Protein AF-A0A9P0H742-F1 (afdb_monomer_lite)

Secondary structure (DSSP, 8-state):
----EEEE-TTSPEEEEEE-GGGS----HHHHHHHHHHHHHHHHHHHHHHHHHHHHHHHHHHHHHT-

Foldseek 3Di:
DFDKAWDADPVRHTDPDIDCVRVPPPCPVVVVCVPPVVVVVVVVVVVVVVVVVVVVVVVVVCVVVVD

Sequence (67 aa):
MENATKFCYESGIWDNRTDYDLCQEKADILSTLTAADIEMTTVIYAIGYALSLIALSVALFIFIYFK

InterPro domains:
  IPR036445 GPCR family 2, extracellular hormone receptor domain superfamily [SSF111418] (3-49)

pLDDT: mean 78.36, std 15.62, range [49.44, 98.19]

Organism: Nezara viridula (NCBI:txid85310)

Structure (mmCIF, N/CA/C/O backbone):
data_AF-A0A9P0H742-F1
#
_entry.id   AF-A0A9P0H742-F1
#
loop_
_atom_site.group_PDB
_atom_site.id
_atom_site.type_symbol
_atom_site.label_atom_id
_atom_site.label_alt_id
_atom_site.label_comp_id
_atom_site.label_asym_id
_atom_site.label_entity_id
_atom_site.label_seq_id
_atom_site.pdbx_PDB_ins_code
_atom_site.Cartn_x
_atom_site.Cartn_y
_atom_site.Cartn_z
_atom_site.occupancy
_atom_site.B_iso_or_equiv
_atom_site.auth_seq_id
_atom_site.auth_comp_id
_atom_site.auth_asym_id
_atom_site.auth_atom_id
_atom_site.pdbx_PDB_model_num
ATOM 1 N N . MET A 1 1 ? 29.904 1.056 -15.700 1.00 49.44 1 MET A N 1
ATOM 2 C CA . MET A 1 1 ? 29.943 2.005 -16.831 1.00 49.44 1 MET A CA 1
ATOM 3 C C . MET A 1 1 ? 29.785 1.169 -18.071 1.00 49.44 1 MET A C 1
ATOM 5 O O . MET A 1 1 ? 30.632 0.319 -18.314 1.00 49.44 1 MET A O 1
ATOM 9 N N . GLU A 1 2 ? 28.665 1.332 -18.753 1.00 65.50 2 GLU A N 1
ATOM 10 C CA . GLU A 1 2 ? 28.314 0.529 -19.917 1.00 65.50 2 GLU A CA 1
ATOM 11 C C . GLU A 1 2 ? 28.431 1.394 -21.171 1.00 65.50 2 GLU A C 1
ATOM 13 O O . GLU A 1 2 ? 28.102 2.582 -21.138 1.00 65.50 2 GLU A O 1
ATOM 18 N N . ASN A 1 3 ? 28.973 0.821 -22.246 1.00 65.94 3 ASN A N 1
ATOM 19 C CA . ASN A 1 3 ? 29.298 1.560 -23.460 1.00 65.94 3 ASN A CA 1
ATOM 20 C C . ASN A 1 3 ? 28.169 1.407 -24.479 1.00 65.94 3 ASN A C 1
ATOM 22 O O . ASN A 1 3 ? 27.933 0.309 -24.977 1.00 65.94 3 ASN A O 1
ATOM 26 N N . ALA A 1 4 ? 27.528 2.515 -24.842 1.00 74.94 4 ALA A N 1
ATOM 27 C CA . ALA A 1 4 ? 26.646 2.563 -26.002 1.00 74.94 4 ALA A CA 1
ATOM 28 C C . ALA A 1 4 ? 27.485 2.694 -27.280 1.00 74.94 4 ALA A C 1
ATOM 30 O O . ALA A 1 4 ? 28.391 3.531 -27.343 1.00 74.94 4 ALA A O 1
ATOM 31 N N . THR A 1 5 ? 27.178 1.899 -28.307 1.00 76.12 5 THR A N 1
ATOM 32 C CA . THR A 1 5 ? 27.902 1.940 -29.588 1.00 76.12 5 THR A CA 1
ATOM 33 C C . THR A 1 5 ? 26.967 2.376 -30.708 1.00 76.12 5 THR A C 1
ATOM 35 O O . THR A 1 5 ? 25.852 1.879 -30.837 1.00 76.12 5 THR A O 1
ATOM 38 N N . LYS A 1 6 ? 27.418 3.313 -31.548 1.00 79.94 6 LYS A N 1
ATOM 39 C CA . LYS A 1 6 ? 26.681 3.762 -32.734 1.00 79.94 6 LYS A CA 1
ATOM 40 C C . LYS A 1 6 ? 27.548 3.596 -33.973 1.00 79.94 6 LYS A C 1
ATOM 42 O O . LYS A 1 6 ? 28.697 4.033 -33.975 1.00 79.94 6 LYS A O 1
ATOM 47 N N . PHE A 1 7 ? 27.005 2.975 -35.017 1.00 80.62 7 PHE A N 1
ATOM 48 C CA . PHE A 1 7 ? 27.738 2.760 -36.261 1.00 80.62 7 PHE A CA 1
ATOM 49 C C . PHE A 1 7 ? 27.741 4.027 -37.128 1.00 80.62 7 PHE A C 1
ATOM 51 O O . PHE A 1 7 ? 26.726 4.717 -37.238 1.00 80.62 7 PHE A O 1
ATOM 58 N N . CYS A 1 8 ? 28.882 4.338 -37.742 1.00 82.62 8 CYS A N 1
ATOM 59 C CA . CYS A 1 8 ? 29.035 5.438 -38.693 1.00 82.62 8 CYS A CA 1
ATOM 60 C C . CYS A 1 8 ? 29.400 4.862 -40.061 1.00 82.62 8 CYS A C 1
ATOM 62 O O . CYS A 1 8 ? 30.351 4.088 -40.167 1.00 82.62 8 CYS A O 1
ATOM 64 N N . TYR A 1 9 ? 28.653 5.232 -41.098 1.00 82.00 9 TYR A N 1
ATOM 65 C CA . TYR A 1 9 ? 28.957 4.843 -42.471 1.00 82.00 9 TYR A CA 1
ATOM 66 C C . TYR A 1 9 ? 30.184 5.603 -42.991 1.00 82.00 9 TYR A C 1
ATOM 68 O O . TYR A 1 9 ? 30.423 6.745 -42.605 1.00 82.00 9 TYR A O 1
ATOM 76 N N . GLU A 1 10 ? 30.924 5.020 -43.941 1.00 79.56 10 GLU A N 1
ATOM 77 C CA . GLU A 1 10 ? 32.069 5.693 -44.589 1.00 79.56 10 GLU A CA 1
ATOM 78 C C . GLU A 1 10 ? 31.676 6.981 -45.337 1.00 79.56 10 GLU A C 1
ATOM 80 O O . GLU A 1 10 ? 32.514 7.838 -45.599 1.00 79.56 10 GLU A O 1
ATOM 85 N N . SER A 1 11 ? 30.383 7.158 -45.627 1.00 82.12 11 SER A N 1
ATOM 86 C CA . SER A 1 11 ? 29.798 8.402 -46.135 1.00 82.12 11 SER A CA 1
ATOM 87 C C . SER A 1 11 ? 29.687 9.520 -45.083 1.00 82.12 11 SER A C 1
ATOM 89 O O . SER A 1 11 ? 29.241 10.618 -45.412 1.00 82.12 11 SER A O 1
ATOM 91 N N . GLY A 1 12 ? 30.068 9.262 -43.826 1.00 80.69 12 GLY A N 1
ATOM 92 C CA . GLY A 1 12 ? 30.017 10.209 -42.706 1.00 80.69 12 GLY A CA 1
ATOM 93 C C . GLY A 1 12 ? 28.642 10.342 -42.044 1.00 80.69 12 GLY A C 1
ATOM 94 O O . GLY A 1 12 ? 28.446 11.216 -41.199 1.00 80.69 12 GLY A O 1
ATOM 95 N N . ILE A 1 13 ? 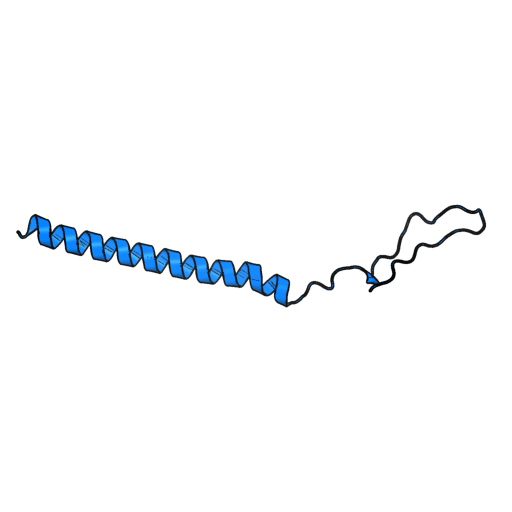27.679 9.502 -42.428 1.00 83.56 13 ILE A N 1
ATOM 96 C CA . ILE A 1 13 ? 26.320 9.506 -41.881 1.00 83.56 13 ILE A CA 1
ATOM 97 C C . ILE A 1 13 ? 26.229 8.448 -40.783 1.00 83.56 13 ILE A C 1
ATOM 99 O O . ILE A 1 13 ? 26.694 7.322 -40.945 1.00 83.56 13 ILE A O 1
ATOM 103 N N . TRP A 1 14 ? 25.607 8.800 -39.664 1.00 81.81 14 TRP A N 1
ATOM 104 C CA . TRP A 1 14 ? 25.355 7.853 -38.584 1.00 81.81 14 TRP A CA 1
ATOM 105 C C . TRP A 1 14 ? 24.222 6.899 -38.943 1.00 81.81 14 TRP A C 1
ATOM 107 O O . TRP A 1 14 ? 23.185 7.332 -39.450 1.00 81.81 14 TRP A O 1
ATOM 117 N N . ASP A 1 15 ? 24.395 5.622 -38.618 1.00 81.00 15 ASP A N 1
ATOM 118 C CA . ASP A 1 15 ? 23.313 4.650 -38.699 1.00 81.00 15 ASP A CA 1
ATOM 119 C C . ASP A 1 15 ? 22.170 5.056 -37.757 1.00 81.00 15 ASP A C 1
ATOM 121 O O . ASP A 1 15 ? 22.370 5.642 -36.688 1.00 81.00 15 ASP A O 1
ATOM 125 N N . ASN A 1 16 ? 20.939 4.787 -38.182 1.00 77.31 16 ASN A N 1
ATOM 126 C CA . ASN A 1 16 ? 19.738 5.132 -37.434 1.00 77.31 16 ASN A CA 1
ATOM 127 C C . ASN A 1 16 ? 19.568 4.242 -36.192 1.00 77.31 16 ASN A C 1
ATOM 129 O O . ASN A 1 16 ? 18.825 4.587 -35.274 1.00 77.31 16 ASN A O 1
ATOM 133 N N . ARG A 1 17 ? 20.255 3.096 -36.150 1.00 68.69 17 ARG A N 1
ATOM 134 C CA . ARG A 1 17 ? 20.276 2.213 -34.986 1.00 68.69 17 ARG A CA 1
ATOM 135 C C . ARG A 1 17 ? 21.486 2.517 -34.110 1.00 68.69 17 ARG A C 1
ATOM 137 O O . ARG A 1 17 ? 22.630 2.441 -34.548 1.00 68.69 17 ARG A O 1
ATOM 144 N N . THR A 1 18 ? 21.210 2.844 -32.857 1.00 75.31 18 THR A N 1
ATOM 145 C CA . THR A 1 18 ? 22.220 2.900 -31.803 1.00 75.31 18 THR A CA 1
ATOM 146 C C . THR A 1 18 ? 22.048 1.668 -30.931 1.00 75.31 18 THR A C 1
ATOM 148 O O . THR A 1 18 ? 20.925 1.352 -30.534 1.00 75.31 18 THR A O 1
ATOM 151 N N . ASP A 1 19 ? 23.148 0.979 -30.657 1.00 71.50 19 ASP A N 1
ATOM 152 C CA . ASP A 1 19 ? 23.154 -0.197 -29.808 1.00 71.50 19 ASP A CA 1
ATOM 153 C C . ASP A 1 19 ? 23.302 0.232 -28.343 1.00 71.50 19 ASP A C 1
ATOM 155 O O . ASP A 1 19 ? 24.350 0.729 -27.911 1.00 71.50 19 ASP A O 1
ATOM 159 N N . TYR A 1 20 ? 22.196 0.094 -27.615 1.00 72.38 20 TYR A N 1
ATOM 160 C CA . TYR A 1 20 ? 22.086 0.350 -26.183 1.00 72.38 20 TYR A CA 1
ATOM 161 C C . TYR A 1 20 ? 21.895 -0.949 -25.392 1.00 72.38 20 TYR A C 1
ATOM 163 O O . TYR A 1 20 ? 21.543 -0.871 -24.219 1.00 72.38 20 TYR A O 1
ATOM 171 N N . ASP A 1 21 ? 22.109 -2.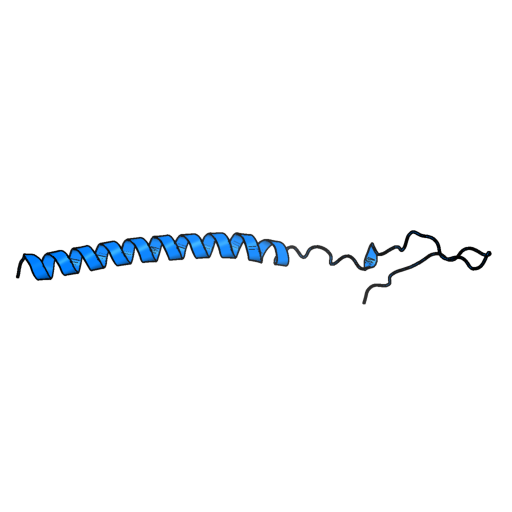123 -25.998 1.00 67.62 21 ASP A N 1
ATOM 172 C CA . ASP A 1 21 ? 21.889 -3.427 -25.349 1.00 67.62 21 ASP A CA 1
ATOM 173 C C . ASP A 1 21 ? 22.735 -3.560 -24.076 1.00 67.62 21 ASP A C 1
ATOM 175 O O . ASP A 1 21 ? 22.291 -4.061 -23.046 1.00 67.62 21 ASP A O 1
ATOM 179 N N . LEU A 1 22 ? 23.929 -2.966 -24.113 1.00 63.09 22 LEU A N 1
ATOM 180 C CA . LEU A 1 22 ? 24.819 -2.877 -22.968 1.00 63.09 22 LEU A CA 1
ATOM 181 C C . LEU A 1 22 ? 24.379 -1.851 -21.928 1.00 63.09 22 LEU A C 1
ATOM 183 O O . LEU A 1 22 ? 24.851 -1.965 -20.824 1.00 63.09 22 LEU A O 1
ATOM 187 N N . CYS A 1 23 ? 23.550 -0.853 -22.240 1.00 66.62 23 CYS A N 1
ATOM 188 C CA . CYS A 1 23 ? 23.141 0.205 -21.300 1.00 66.62 23 CYS A CA 1
ATOM 189 C C . CYS A 1 23 ? 21.730 0.009 -20.743 1.00 66.62 23 CYS A C 1
ATOM 191 O O . CYS A 1 23 ? 21.213 0.884 -20.042 1.00 66.62 23 CYS A O 1
ATOM 193 N N . GLN A 1 24 ? 21.061 -1.078 -21.113 1.00 66.81 24 GLN A N 1
ATOM 194 C CA . GLN A 1 24 ? 19.754 -1.370 -20.570 1.00 66.81 24 GLN A CA 1
ATOM 195 C C . GLN A 1 24 ? 19.956 -1.794 -19.120 1.00 66.81 24 GLN A C 1
ATOM 197 O O . GLN A 1 24 ? 20.583 -2.823 -18.876 1.00 66.81 24 GLN A O 1
ATOM 202 N N . GLU A 1 25 ? 19.445 -0.993 -18.172 1.00 59.75 25 GLU A N 1
ATOM 203 C CA . GLU A 1 25 ? 19.385 -1.371 -16.759 1.00 59.75 25 GLU A CA 1
ATOM 204 C C . GLU A 1 25 ? 18.826 -2.786 -16.702 1.00 59.75 25 GLU A C 1
ATOM 206 O O . GLU A 1 25 ? 17.647 -3.023 -16.981 1.00 59.75 25 GLU A O 1
ATOM 211 N N . LYS A 1 26 ? 19.721 -3.740 -16.450 1.00 58.75 26 LYS A N 1
ATOM 212 C CA . LYS A 1 26 ? 19.417 -5.158 -16.404 1.00 58.75 26 LYS A CA 1
ATOM 213 C C . LYS A 1 26 ? 18.404 -5.290 -15.292 1.00 58.75 26 LYS A C 1
ATOM 215 O O . LYS A 1 26 ? 18.829 -5.213 -14.148 1.00 58.75 26 LYS A O 1
ATOM 220 N N . ALA A 1 27 ? 17.115 -5.367 -15.652 1.00 56.19 27 ALA A N 1
ATOM 221 C CA . ALA A 1 27 ? 15.980 -5.231 -14.746 1.00 56.19 27 ALA A CA 1
ATOM 222 C C . ALA A 1 27 ? 16.294 -5.994 -13.468 1.00 56.19 27 ALA A C 1
ATOM 224 O O . ALA A 1 27 ? 16.286 -7.230 -13.451 1.00 56.19 27 ALA A O 1
ATOM 225 N N . ASP A 1 28 ? 16.745 -5.239 -12.468 1.00 53.88 28 ASP A N 1
ATOM 226 C CA . ASP A 1 28 ? 17.348 -5.846 -11.305 1.00 53.88 28 ASP A CA 1
ATOM 227 C C . ASP A 1 28 ? 16.202 -6.572 -10.626 1.00 53.88 28 ASP A C 1
ATOM 229 O O . ASP A 1 28 ? 15.109 -6.025 -10.466 1.00 53.88 28 ASP A O 1
ATOM 233 N N . ILE A 1 29 ? 16.408 -7.836 -10.290 1.00 54.69 29 ILE A N 1
ATOM 234 C CA . ILE A 1 29 ? 15.353 -8.675 -9.714 1.00 54.69 29 ILE A CA 1
ATOM 235 C C . ILE A 1 29 ? 14.830 -8.005 -8.421 1.00 54.69 29 ILE A C 1
ATOM 237 O O . ILE A 1 29 ? 13.659 -8.147 -8.063 1.00 54.69 29 ILE A O 1
ATOM 241 N N . LEU A 1 30 ? 15.673 -7.169 -7.801 1.00 51.66 30 LEU A N 1
ATOM 242 C CA . LEU A 1 30 ? 15.379 -6.268 -6.691 1.00 51.66 30 LEU A CA 1
ATOM 243 C C . LEU A 1 30 ? 14.343 -5.167 -7.003 1.00 51.66 30 LEU A C 1
ATOM 245 O O . LEU A 1 30 ? 13.527 -4.845 -6.143 1.00 51.66 30 LEU A O 1
ATOM 249 N N . SER A 1 31 ? 14.315 -4.626 -8.222 1.00 53.50 31 SER A N 1
ATOM 250 C CA . SER A 1 31 ? 13.338 -3.619 -8.670 1.00 53.50 31 SER A CA 1
ATOM 251 C C . SER A 1 31 ? 11.933 -4.202 -8.857 1.00 53.50 31 SER A C 1
ATOM 253 O O . SER A 1 31 ? 10.944 -3.477 -8.798 1.00 53.50 31 SER A O 1
ATOM 255 N N . THR A 1 32 ? 11.828 -5.516 -9.067 1.00 53.38 32 THR A N 1
ATOM 256 C CA . THR A 1 32 ? 10.548 -6.247 -9.118 1.00 53.38 32 THR A CA 1
ATOM 257 C C . THR A 1 32 ? 10.011 -6.619 -7.737 1.00 53.38 32 THR A C 1
ATOM 259 O O . THR A 1 32 ? 8.796 -6.680 -7.560 1.00 53.38 32 THR A O 1
ATOM 262 N N . LEU A 1 33 ? 10.893 -6.840 -6.755 1.00 56.03 33 LEU A N 1
ATOM 263 C CA . LEU A 1 33 ? 10.503 -7.114 -5.366 1.00 56.03 33 LEU A CA 1
ATOM 264 C C . LEU A 1 33 ? 9.827 -5.892 -4.728 1.00 56.03 33 LEU A C 1
ATOM 266 O O . LEU A 1 33 ? 8.850 -6.024 -3.999 1.00 56.03 33 LEU A O 1
ATOM 270 N N . THR A 1 34 ? 10.264 -4.677 -5.062 1.00 57.59 34 THR A N 1
ATOM 271 C CA . THR A 1 34 ? 9.743 -3.464 -4.419 1.00 57.59 34 THR A CA 1
ATOM 272 C C . THR A 1 34 ? 8.270 -3.195 -4.714 1.00 57.59 34 THR A C 1
ATOM 274 O O . THR A 1 34 ? 7.556 -2.836 -3.793 1.00 57.59 34 THR A O 1
ATOM 277 N N . ALA A 1 35 ? 7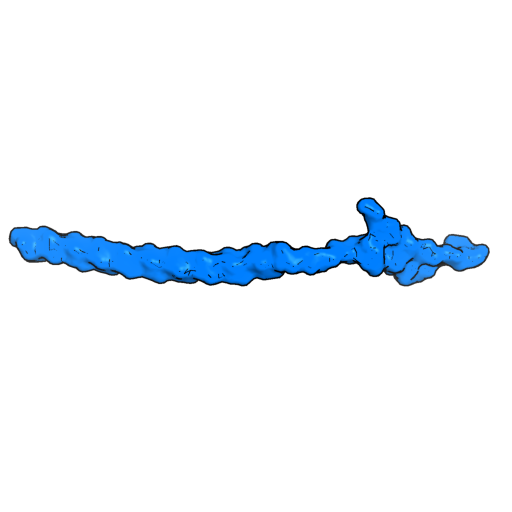.755 -3.393 -5.927 1.00 59.88 35 ALA A N 1
ATOM 278 C CA . ALA A 1 35 ? 6.340 -3.096 -6.188 1.00 59.88 35 ALA A CA 1
ATOM 279 C C . ALA A 1 35 ? 5.391 -4.119 -5.531 1.00 59.88 35 ALA A C 1
ATOM 281 O O . ALA A 1 35 ? 4.470 -3.740 -4.810 1.00 59.88 35 ALA A O 1
ATOM 282 N N . ALA A 1 36 ? 5.646 -5.415 -5.724 1.00 60.62 36 ALA A N 1
ATOM 283 C CA . ALA A 1 36 ? 4.750 -6.477 -5.263 1.00 60.62 36 ALA A CA 1
ATOM 284 C C . ALA A 1 36 ? 4.796 -6.695 -3.737 1.00 60.62 36 ALA A C 1
ATOM 286 O O . ALA A 1 36 ? 3.760 -6.937 -3.110 1.00 60.62 36 ALA A O 1
ATOM 287 N N . ASP A 1 37 ? 5.971 -6.565 -3.110 1.00 62.53 37 ASP A N 1
ATOM 288 C CA . ASP A 1 37 ? 6.092 -6.714 -1.654 1.00 62.53 37 ASP A CA 1
ATOM 289 C C . ASP A 1 37 ? 5.505 -5.503 -0.906 1.00 62.53 37 ASP A C 1
ATOM 291 O O . ASP A 1 37 ? 4.907 -5.650 0.169 1.00 62.53 37 ASP A O 1
ATOM 295 N N . ILE A 1 38 ? 5.606 -4.300 -1.490 1.00 65.50 38 ILE A N 1
ATOM 296 C CA . ILE A 1 38 ? 4.951 -3.096 -0.957 1.00 65.50 38 ILE A CA 1
ATOM 297 C C . ILE A 1 38 ? 3.425 -3.240 -1.038 1.00 65.50 38 ILE A C 1
ATOM 299 O O . ILE A 1 38 ? 2.726 -2.871 -0.092 1.00 65.50 38 ILE A O 1
ATOM 303 N N . GLU A 1 39 ? 2.887 -3.827 -2.108 1.00 72.38 39 GLU A N 1
ATOM 304 C CA . GLU A 1 39 ? 1.446 -4.077 -2.231 1.00 72.38 39 GLU A CA 1
ATOM 305 C C . GLU A 1 39 ? 0.936 -5.055 -1.162 1.00 72.38 39 GLU A C 1
ATOM 307 O O . GLU A 1 39 ? -0.046 -4.761 -0.474 1.00 72.38 39 GLU A O 1
ATOM 312 N N . MET A 1 40 ? 1.629 -6.179 -0.944 1.00 78.12 40 MET A N 1
ATOM 313 C CA . MET A 1 40 ? 1.222 -7.163 0.068 1.00 78.12 40 MET A CA 1
ATOM 314 C C . MET A 1 40 ? 1.254 -6.597 1.489 1.00 78.12 40 MET A C 1
ATOM 316 O O . MET A 1 40 ? 0.296 -6.763 2.250 1.00 78.12 40 MET A O 1
ATOM 320 N N . THR A 1 41 ? 2.334 -5.907 1.857 1.00 84.19 41 THR A N 1
ATOM 321 C CA . THR A 1 41 ? 2.456 -5.310 3.195 1.00 84.19 41 THR A CA 1
ATOM 322 C C . THR A 1 41 ? 1.386 -4.245 3.427 1.00 84.19 41 THR A C 1
ATOM 324 O O . THR A 1 41 ? 0.738 -4.247 4.476 1.00 84.19 41 THR A O 1
ATOM 327 N N . THR A 1 42 ? 1.110 -3.403 2.429 1.00 87.62 42 THR A N 1
ATOM 328 C CA . THR A 1 42 ? 0.070 -2.367 2.506 1.00 87.62 42 THR A CA 1
ATOM 329 C C . THR A 1 42 ? -1.317 -2.960 2.753 1.00 87.62 42 THR A C 1
ATOM 331 O O . THR A 1 42 ? -2.052 -2.468 3.611 1.00 87.62 42 THR A O 1
ATOM 334 N N . VAL A 1 43 ? -1.672 -4.046 2.058 1.00 90.88 43 VAL A N 1
ATOM 335 C CA . VAL A 1 43 ? -2.967 -4.724 2.238 1.00 90.88 43 VAL A CA 1
ATOM 336 C C . VAL A 1 43 ? -3.105 -5.296 3.650 1.00 90.88 43 VAL A C 1
ATOM 338 O O . VAL A 1 43 ? -4.142 -5.110 4.291 1.00 90.88 43 VAL A O 1
ATOM 341 N N . ILE A 1 44 ? -2.059 -5.943 4.168 1.00 94.19 44 ILE A N 1
ATOM 342 C CA . ILE A 1 44 ? -2.065 -6.515 5.523 1.00 94.19 44 ILE A CA 1
ATOM 343 C C . ILE A 1 44 ? -2.240 -5.411 6.574 1.00 94.19 44 ILE A C 1
ATOM 345 O O . ILE A 1 44 ? -3.078 -5.547 7.471 1.00 94.19 44 ILE A O 1
ATOM 349 N N . TYR A 1 45 ? -1.511 -4.298 6.445 1.00 94.94 45 TYR A N 1
ATOM 350 C CA . TYR A 1 45 ? -1.671 -3.147 7.336 1.00 94.94 45 TYR A CA 1
ATOM 351 C C . TYR A 1 45 ? -3.083 -2.560 7.261 1.00 94.94 45 TYR A C 1
ATOM 353 O O . TYR A 1 45 ? -3.692 -2.309 8.302 1.00 94.94 45 TYR A O 1
ATOM 361 N N . ALA A 1 46 ? -3.635 -2.384 6.059 1.00 94.81 46 ALA A N 1
ATOM 362 C CA . ALA A 1 46 ? -4.976 -1.836 5.877 1.00 94.81 46 ALA A CA 1
ATOM 363 C C . ALA A 1 46 ? -6.049 -2.694 6.570 1.00 94.81 46 ALA A C 1
ATOM 365 O O . ALA A 1 46 ? -6.887 -2.164 7.304 1.00 94.81 46 ALA A O 1
ATOM 366 N N . ILE A 1 47 ? -5.992 -4.020 6.405 1.00 96.81 47 ILE A N 1
ATOM 367 C CA . ILE A 1 47 ? -6.926 -4.952 7.052 1.00 96.81 47 ILE A CA 1
ATOM 368 C C . ILE A 1 47 ? -6.750 -4.925 8.574 1.00 96.81 47 ILE A C 1
ATOM 370 O O . ILE A 1 47 ? -7.737 -4.837 9.308 1.00 96.81 47 ILE A O 1
ATOM 374 N N . GLY A 1 48 ? -5.505 -4.953 9.059 1.00 97.12 48 GLY A N 1
ATOM 375 C CA . GLY A 1 48 ? -5.207 -4.905 10.490 1.00 97.12 48 GLY A CA 1
ATOM 376 C C . GLY A 1 48 ? -5.754 -3.643 11.161 1.00 97.12 48 GLY A C 1
ATOM 377 O O . GLY A 1 48 ? -6.386 -3.722 12.220 1.00 97.12 48 GLY A O 1
ATOM 378 N N . TYR A 1 49 ? -5.586 -2.481 10.525 1.00 97.06 49 TYR A N 1
ATOM 379 C CA . TYR A 1 49 ? -6.125 -1.222 11.034 1.00 97.06 49 TYR A CA 1
ATOM 380 C C . TYR A 1 49 ? -7.651 -1.155 10.958 1.00 97.06 49 TYR A C 1
ATOM 382 O O . TYR A 1 49 ? -8.272 -0.696 11.915 1.00 97.06 49 TYR A O 1
ATOM 390 N N . ALA A 1 50 ? -8.271 -1.658 9.888 1.00 97.81 50 ALA A N 1
ATOM 391 C CA . ALA A 1 50 ? -9.727 -1.719 9.784 1.00 97.81 50 ALA A CA 1
ATOM 392 C C . ALA A 1 50 ? -10.339 -2.568 10.913 1.00 97.81 50 ALA A C 1
ATOM 394 O O . ALA A 1 50 ? -11.254 -2.117 11.603 1.00 97.81 50 ALA A O 1
ATOM 395 N N . LEU A 1 51 ? -9.786 -3.760 11.165 1.00 98.06 51 LEU A N 1
ATOM 396 C CA . LEU A 1 51 ? -10.222 -4.635 12.257 1.00 98.06 51 LEU A CA 1
ATOM 397 C C . LEU A 1 51 ? -10.021 -3.983 13.629 1.00 98.06 51 LEU A C 1
ATOM 399 O O . LEU A 1 51 ? -10.916 -4.033 14.473 1.00 98.06 51 LEU A O 1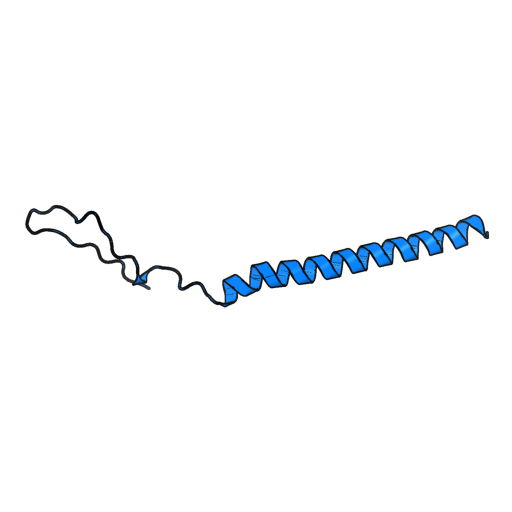
ATOM 403 N N . SER A 1 52 ? -8.879 -3.325 13.837 1.00 98.00 52 SER A N 1
ATOM 404 C CA . SER A 1 52 ? -8.579 -2.619 15.087 1.00 98.00 52 SER A CA 1
ATOM 405 C C . SER A 1 52 ? -9.564 -1.474 15.342 1.00 98.00 52 SER A C 1
ATOM 407 O O . SER A 1 52 ? -10.072 -1.334 16.453 1.00 98.00 52 SER A O 1
ATOM 409 N N . LEU A 1 53 ? -9.890 -0.686 14.313 1.00 97.81 53 LEU A N 1
ATOM 410 C CA . LEU A 1 53 ? -10.869 0.398 14.407 1.00 97.81 53 LEU A CA 1
ATOM 411 C C . LEU A 1 53 ? -12.269 -0.122 14.733 1.00 97.8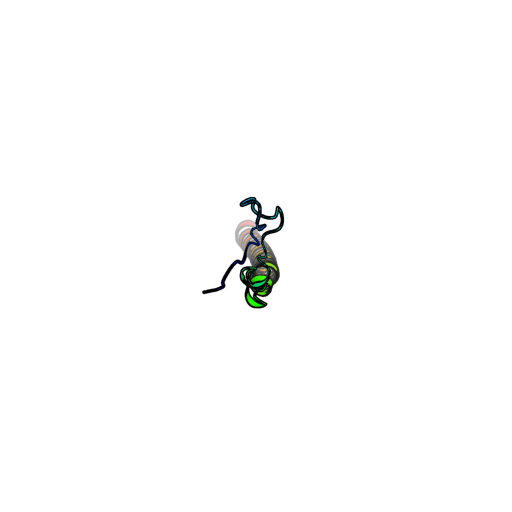1 53 LEU A C 1
ATOM 413 O O . LEU A 1 53 ? -12.950 0.471 15.569 1.00 97.81 53 LEU A O 1
ATOM 417 N N . ILE A 1 54 ? -12.689 -1.235 14.125 1.00 98.19 54 ILE A N 1
ATOM 418 C CA . ILE A 1 54 ? -13.978 -1.871 14.429 1.00 98.19 54 ILE A CA 1
ATOM 419 C C . ILE A 1 54 ? -13.999 -2.336 15.887 1.00 98.19 54 ILE A C 1
ATOM 421 O O . ILE A 1 54 ? -14.932 -2.006 16.616 1.00 98.19 54 ILE A O 1
ATOM 425 N N . ALA A 1 55 ? -12.960 -3.044 16.335 1.00 97.69 55 ALA A N 1
ATOM 426 C CA . ALA A 1 55 ? -12.873 -3.548 17.703 1.00 97.69 55 ALA A CA 1
ATOM 427 C C . ALA A 1 55 ? -12.925 -2.415 18.739 1.00 97.69 55 ALA A C 1
ATOM 429 O O . ALA A 1 55 ? -13.698 -2.485 19.695 1.00 97.69 55 ALA A O 1
ATOM 430 N N . LEU A 1 56 ? -12.155 -1.343 18.525 1.00 97.06 56 LEU A N 1
ATOM 431 C CA . LEU A 1 56 ? -12.154 -0.170 19.4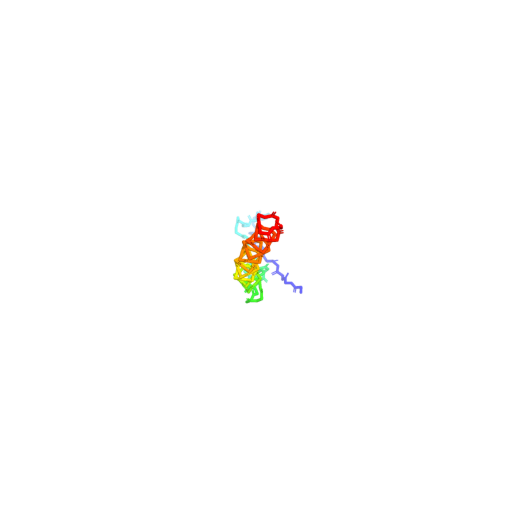01 1.00 97.06 56 LEU A CA 1
ATOM 432 C C . LEU A 1 56 ? -13.500 0.555 19.387 1.00 97.06 56 LEU A C 1
ATOM 434 O O . LEU A 1 56 ? -13.990 0.958 20.439 1.00 97.06 56 LEU A O 1
ATOM 438 N N . SER A 1 57 ? -14.124 0.685 18.218 1.00 97.31 57 SER A N 1
ATOM 439 C CA . SER A 1 57 ? -15.440 1.314 18.086 1.00 97.31 57 SER A CA 1
ATOM 440 C C . SER A 1 57 ? -16.515 0.528 18.836 1.00 97.31 57 SER A C 1
ATOM 442 O O . SER A 1 57 ? -17.315 1.120 19.556 1.00 97.31 57 SER A O 1
ATOM 444 N N . VAL A 1 58 ? -16.504 -0.806 18.731 1.00 96.88 58 VAL A N 1
ATOM 445 C CA . VAL A 1 58 ? -17.411 -1.685 19.486 1.00 96.88 58 VAL A CA 1
ATOM 446 C C . VAL A 1 58 ? -17.143 -1.583 20.987 1.00 96.88 58 VAL A C 1
ATOM 448 O O . VAL A 1 58 ? -18.087 -1.458 21.762 1.00 96.88 58 VAL A O 1
ATOM 451 N N . ALA A 1 59 ? -15.877 -1.580 21.410 1.00 96.38 59 ALA A N 1
ATOM 452 C CA . ALA A 1 59 ? -15.522 -1.420 22.817 1.00 96.38 59 ALA A CA 1
ATOM 453 C C . ALA A 1 59 ? -16.049 -0.091 23.384 1.00 96.38 59 ALA A C 1
ATOM 455 O O . ALA A 1 59 ? -16.717 -0.084 24.416 1.00 96.38 59 ALA A O 1
ATOM 456 N N . LEU A 1 60 ? -15.816 1.025 22.684 1.00 95.88 60 LEU A N 1
ATOM 457 C CA . LEU A 1 60 ? -16.345 2.337 23.066 1.00 95.88 60 LEU A CA 1
ATOM 458 C C . LEU A 1 60 ? -17.873 2.348 23.102 1.00 95.88 60 LEU A C 1
ATOM 460 O O . LEU A 1 60 ? -18.451 2.875 24.049 1.00 95.88 60 LEU A O 1
ATOM 464 N N . PHE A 1 61 ? -18.527 1.744 22.108 1.00 96.25 61 PHE A N 1
ATOM 465 C CA . PHE A 1 61 ? -19.980 1.635 22.075 1.00 96.25 61 PHE A CA 1
ATOM 466 C C . PHE A 1 61 ? -20.508 0.928 23.324 1.00 96.25 61 PHE A C 1
ATOM 468 O O . PHE A 1 61 ? -21.409 1.451 23.972 1.00 96.25 61 PHE A O 1
ATOM 475 N N . ILE A 1 62 ? -19.905 -0.203 23.707 1.00 95.69 62 ILE A N 1
ATOM 476 C CA . ILE A 1 62 ? -20.276 -0.939 24.920 1.00 95.69 62 ILE A CA 1
ATOM 477 C C . ILE A 1 62 ? -20.092 -0.058 26.159 1.00 95.69 62 ILE A C 1
ATOM 479 O O . ILE A 1 62 ? -21.029 0.080 26.938 1.00 95.69 62 ILE A O 1
ATOM 483 N N . PHE A 1 63 ? -18.928 0.573 26.331 1.00 95.00 63 PHE A N 1
ATOM 484 C CA . PHE A 1 63 ? -18.656 1.414 27.502 1.00 95.00 63 PHE A CA 1
ATOM 485 C C . PHE A 1 63 ? -19.575 2.635 27.615 1.00 95.00 63 PHE A C 1
ATOM 487 O O . PHE A 1 63 ? -19.851 3.078 28.725 1.00 95.00 63 PHE A O 1
ATOM 494 N N . ILE A 1 64 ? -20.028 3.198 26.493 1.00 95.19 64 ILE A N 1
ATOM 495 C CA . ILE A 1 64 ? -20.921 4.362 26.482 1.00 95.19 64 ILE A CA 1
ATOM 496 C C . ILE A 1 64 ? -22.378 3.945 26.707 1.00 95.19 64 ILE A C 1
ATOM 498 O O . ILE A 1 64 ? -23.071 4.587 27.493 1.00 95.19 64 ILE A O 1
ATOM 502 N N . TYR A 1 65 ? -22.853 2.902 26.018 1.00 90.50 65 TYR A N 1
ATOM 503 C CA . TYR A 1 65 ? -24.250 2.461 26.109 1.00 90.50 65 TYR A CA 1
ATOM 504 C C . TYR A 1 65 ? -24.557 1.712 27.401 1.00 90.50 65 TYR A C 1
ATOM 506 O O . TYR A 1 65 ? -25.627 1.905 27.968 1.00 90.50 65 TYR A O 1
ATOM 514 N N . PHE A 1 66 ? -23.640 0.863 27.865 1.00 82.00 66 PHE A N 1
ATOM 515 C CA . PHE A 1 66 ? -23.783 0.122 29.121 1.00 82.00 66 PHE A CA 1
ATOM 516 C C . PHE A 1 66 ? -23.167 0.875 30.305 1.00 82.00 66 PHE A C 1
ATOM 518 O O . PHE A 1 66 ? -22.681 0.251 31.250 1.00 82.00 66 PHE A O 1
ATOM 525 N N . LYS A 1 67 ? -23.164 2.210 30.238 1.00 57.25 67 LYS A N 1
ATOM 526 C CA . LYS A 1 67 ? -22.783 3.057 31.363 1.00 57.25 67 LYS A CA 1
ATOM 527 C C . LYS A 1 67 ? -23.885 3.141 32.414 1.00 57.25 67 LYS A C 1
ATOM 529 O O . LYS A 1 67 ? -25.070 3.209 32.027 1.00 57.25 67 LYS A O 1
#

Radius of gyration: 28.76 Å; chains: 1; bounding box: 56×19×78 Å